Protein AF-A0A921HBD0-F1 (afdb_monomer)

Solvent-accessible surface area (backbone atoms only — not comparable to full-atom values): 3466 Å² total; per-residue (Å²): 131,83,81,50,75,63,59,57,48,52,52,50,51,52,53,50,52,34,51,50,26,51,50,51,25,53,50,43,53,64,40,41,76,72,72,50,84,69,82,63,52,44,56,54,25,51,55,48,29,54,56,48,49,52,53,45,45,78,76,76,109

Radius of gyration: 14.82 Å; Cα contacts (8 Å, |Δi|>4): 36; chains: 1; bounding box: 35×16×45 Å

Secondary structure (DSSP, 8-state):
-PPPHHHHHHHHHHHHHHHHHHHHHHHHHHHHTTT---TTHHHHHHHHHHHHHHHHHHHH-

Foldseek 3Di:
DPDDPVNVVVLVVLVVLLVVLVVVLVVVVVVVVVVDDPDCSNVVSVVVNVVSVVVSVVRPD

Organism: NCBI:txid750

Mean predicted aligned error: 3.09 Å

Nearest PDB structures (foldseek):
  7kzv-assembly1_O  TM=6.982E-01  e=8.482E+00  Homo sapiens
  5wkq-assembly1_A  TM=4.935E-01  e=7.448E+00  Shigella flexneri
  6jqa-assem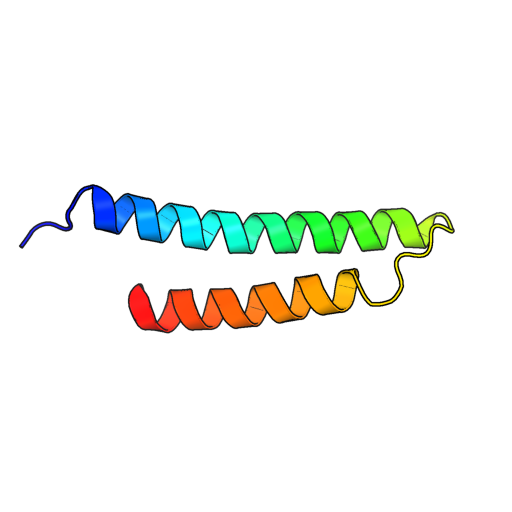bly1_A  TM=4.399E-01  e=6.129E+00  Onion yellows phytoplasma OY-W

pLDDT: mean 96.38, std 6.01, range [61.06, 98.88]

Structure (mmCIF, N/CA/C/O backbone):
data_AF-A0A921HBD0-F1
#
_entry.id   AF-A0A921HBD0-F1
#
loop_
_atom_site.group_PDB
_atom_site.id
_atom_site.type_symbol
_atom_site.label_atom_id
_atom_site.label_alt_id
_atom_site.label_comp_id
_atom_site.label_asym_id
_atom_site.label_entity_id
_atom_site.label_seq_id
_atom_site.pdbx_PDB_ins_code
_atom_site.Cartn_x
_atom_site.Cartn_y
_atom_site.Cartn_z
_atom_site.occupancy
_atom_site.B_iso_or_equiv
_atom_site.auth_seq_id
_atom_site.auth_comp_id
_atom_site.auth_asym_id
_atom_site.auth_atom_id
_atom_site.pdbx_PDB_model_num
ATOM 1 N N . PRO A 1 1 ? -20.471 -3.093 24.257 1.00 61.06 1 PRO A N 1
ATOM 2 C CA . PRO A 1 1 ? -20.524 -1.709 23.725 1.00 61.06 1 PRO A CA 1
ATOM 3 C C . PRO A 1 1 ? -20.571 -1.755 22.197 1.00 61.06 1 PRO A C 1
ATOM 5 O O . PRO A 1 1 ? -19.775 -2.478 21.609 1.00 61.06 1 PRO A O 1
ATOM 8 N N . SER A 1 2 ? -21.524 -1.076 21.559 1.00 77.44 2 SER A N 1
ATOM 9 C CA . SER A 1 2 ? -21.490 -0.919 20.100 1.00 77.44 2 SER A CA 1
ATOM 10 C C . SER A 1 2 ? -20.223 -0.158 19.708 1.00 77.44 2 SER A C 1
ATOM 12 O O . SER A 1 2 ? -19.913 0.835 20.369 1.00 77.44 2 SER A O 1
ATOM 14 N N . LEU A 1 3 ? -19.528 -0.601 18.654 1.00 79.38 3 LEU A N 1
ATOM 15 C CA . LEU A 1 3 ? -18.425 0.155 18.051 1.00 79.38 3 LEU A CA 1
ATOM 16 C C . LEU A 1 3 ? -18.858 1.600 17.817 1.00 79.38 3 LEU A C 1
ATOM 18 O O . LEU A 1 3 ? -19.971 1.867 17.343 1.00 79.38 3 LEU A O 1
ATOM 22 N N . SER A 1 4 ? -17.986 2.532 18.179 1.00 91.62 4 SER A N 1
ATOM 23 C CA . SER A 1 4 ? -18.226 3.935 17.919 1.00 91.62 4 SER A CA 1
ATOM 24 C C . SER A 1 4 ? -18.194 4.175 16.406 1.00 91.62 4 SER A C 1
ATOM 26 O O . SER A 1 4 ? -17.568 3.448 15.631 1.00 91.62 4 SER A O 1
ATOM 28 N N . LYS A 1 5 ? -18.870 5.233 15.952 1.00 92.62 5 LYS A N 1
ATOM 29 C CA . LYS A 1 5 ? -18.791 5.640 14.543 1.00 92.62 5 LYS A CA 1
ATOM 30 C C . LYS A 1 5 ? -17.348 5.959 14.126 1.00 92.62 5 LYS A C 1
ATOM 32 O O . LYS A 1 5 ? -17.029 5.822 12.949 1.00 92.62 5 LYS A O 1
ATOM 37 N N . ILE A 1 6 ? -16.512 6.393 15.071 1.00 94.12 6 ILE A N 1
ATOM 38 C CA . ILE A 1 6 ? -15.096 6.687 14.841 1.00 94.12 6 ILE A CA 1
ATOM 39 C C . ILE A 1 6 ? -14.352 5.384 14.547 1.00 94.12 6 ILE A C 1
ATOM 41 O O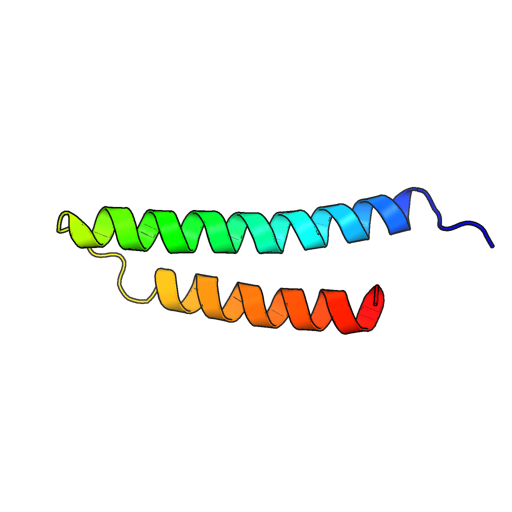 . ILE A 1 6 ? -13.715 5.306 13.504 1.00 94.12 6 ILE A 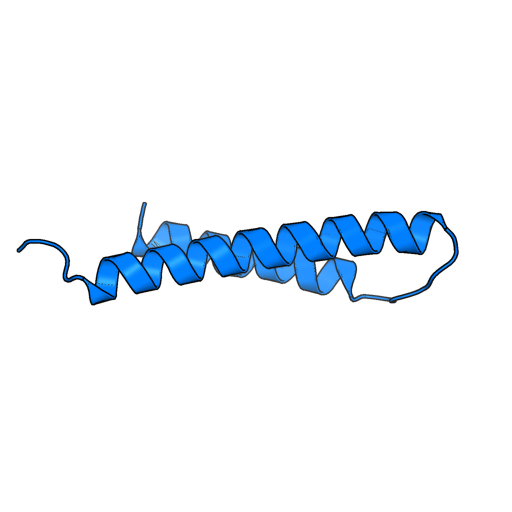O 1
ATOM 45 N N . ASP A 1 7 ? -14.561 4.342 15.349 1.00 92.75 7 ASP A N 1
ATOM 46 C CA . ASP A 1 7 ? -13.881 3.047 15.203 1.00 92.75 7 ASP A CA 1
ATOM 47 C C . ASP A 1 7 ? -14.131 2.435 13.807 1.00 92.75 7 ASP A C 1
ATOM 49 O O . ASP A 1 7 ? -13.210 1.980 13.129 1.00 92.75 7 ASP A O 1
ATOM 53 N N . ILE A 1 8 ? -15.378 2.508 13.317 1.00 94.75 8 ILE A N 1
ATOM 54 C CA . ILE A 1 8 ? -15.756 2.033 11.970 1.00 94.75 8 ILE A CA 1
ATOM 55 C C . ILE A 1 8 ? -15.086 2.871 10.866 1.00 94.75 8 ILE A C 1
ATOM 57 O O . ILE A 1 8 ? -14.744 2.362 9.795 1.00 94.75 8 ILE A O 1
ATOM 61 N N . LEU A 1 9 ? -14.952 4.185 11.071 1.00 97.25 9 LEU A N 1
ATOM 62 C CA . LEU A 1 9 ? -14.299 5.067 10.103 1.00 97.25 9 LEU A CA 1
ATOM 63 C C . LEU A 1 9 ? -12.790 4.829 10.061 1.00 97.25 9 LEU A C 1
ATOM 65 O O . LEU A 1 9 ? -12.220 4.831 8.970 1.00 97.25 9 LEU A O 1
ATOM 69 N N . GLU A 1 10 ? -12.160 4.594 11.208 1.00 96.81 10 GLU A N 1
ATOM 70 C CA . GLU A 1 10 ? -10.741 4.255 11.313 1.00 96.81 10 GLU A CA 1
ATOM 71 C C . GLU A 1 10 ? -10.429 2.954 10.570 1.00 96.81 10 GLU A C 1
ATOM 73 O O . GLU A 1 10 ? -9.528 2.942 9.725 1.00 96.81 10 GLU A O 1
ATOM 78 N N . GLU A 1 11 ? -11.252 1.917 10.760 1.00 97.56 11 GLU A N 1
ATOM 79 C CA . GLU A 1 11 ? -11.129 0.654 10.027 1.00 97.56 11 GLU A CA 1
ATOM 80 C C . GLU A 1 11 ? -11.205 0.880 8.509 1.00 97.56 11 GLU A C 1
ATOM 82 O O . GLU A 1 11 ? -10.335 0.454 7.742 1.00 97.56 11 GLU A O 1
ATOM 87 N N . LYS A 1 12 ? -12.221 1.622 8.049 1.00 98.06 12 LYS A N 1
ATOM 88 C CA . LYS A 1 12 ? -12.397 1.929 6.622 1.00 98.06 12 LYS A CA 1
ATOM 89 C C . LYS A 1 12 ? -11.215 2.699 6.051 1.00 98.06 12 LYS A C 1
ATOM 91 O O . LYS A 1 12 ? -10.778 2.410 4.938 1.00 98.06 12 LYS A O 1
ATOM 96 N N . ILE A 1 13 ? -10.692 3.679 6.784 1.00 98.56 13 ILE A N 1
ATOM 97 C CA . ILE A 1 13 ? -9.514 4.445 6.366 1.00 98.56 13 ILE A CA 1
ATOM 98 C C . ILE A 1 13 ? -8.309 3.516 6.212 1.00 98.56 13 ILE A C 1
ATOM 100 O O . ILE A 1 13 ? -7.571 3.649 5.232 1.00 98.56 13 ILE A O 1
ATOM 104 N N . LEU A 1 14 ? -8.111 2.570 7.133 1.00 98.50 14 LEU A N 1
ATOM 105 C CA . LEU A 1 14 ? -7.023 1.599 7.049 1.00 98.50 14 LEU A CA 1
ATOM 106 C C . LEU A 1 14 ? -7.156 0.712 5.802 1.00 98.50 14 LEU A C 1
ATOM 108 O O . LEU A 1 14 ? -6.207 0.608 5.019 1.00 98.50 14 LEU A O 1
ATOM 112 N N . ILE A 1 15 ? -8.355 0.183 5.540 1.00 98.62 15 ILE A N 1
ATOM 113 C CA . ILE A 1 15 ? -8.660 -0.591 4.327 1.00 98.62 15 ILE A CA 1
ATOM 114 C C . ILE A 1 15 ? -8.374 0.238 3.066 1.00 98.62 15 ILE A C 1
ATOM 116 O O . ILE A 1 15 ? -7.691 -0.227 2.150 1.00 98.62 15 ILE A O 1
ATOM 120 N N . TYR A 1 16 ? -8.818 1.497 3.011 1.00 98.81 16 TYR A N 1
ATOM 121 C CA . TYR A 1 16 ? -8.557 2.357 1.855 1.00 98.81 16 TYR A CA 1
ATOM 122 C C . TYR A 1 16 ? -7.070 2.655 1.657 1.00 98.81 16 TYR A C 1
ATOM 124 O O . TYR A 1 16 ? -6.618 2.711 0.514 1.00 98.81 16 TYR A O 1
ATOM 132 N N . LYS A 1 17 ? -6.279 2.796 2.727 1.00 98.81 17 LYS A N 1
ATOM 133 C CA . LYS A 1 17 ? -4.819 2.943 2.610 1.00 98.81 17 LYS A CA 1
ATOM 134 C C . LYS A 1 17 ? -4.180 1.696 1.990 1.00 98.81 17 LYS A C 1
ATOM 136 O O . LYS A 1 17 ? -3.292 1.843 1.147 1.00 98.81 17 LYS A O 1
ATOM 141 N N . ILE A 1 18 ? -4.627 0.492 2.354 1.00 98.88 18 ILE A N 1
ATOM 142 C CA . ILE A 1 18 ? -4.159 -0.767 1.744 1.00 98.88 18 ILE A CA 1
ATOM 143 C C . ILE A 1 18 ? -4.484 -0.771 0.245 1.00 98.88 18 ILE A C 1
ATOM 145 O O . ILE A 1 18 ? -3.584 -0.922 -0.586 1.00 98.88 18 ILE A O 1
ATOM 149 N N . LEU A 1 19 ? -5.747 -0.516 -0.109 1.00 98.88 19 LEU A N 1
ATOM 150 C CA . LEU A 1 19 ? -6.218 -0.521 -1.497 1.00 98.88 19 LEU A CA 1
ATOM 151 C C . LEU A 1 19 ? -5.526 0.542 -2.359 1.00 98.88 19 LEU A C 1
ATOM 153 O O . LEU A 1 19 ? -5.159 0.266 -3.49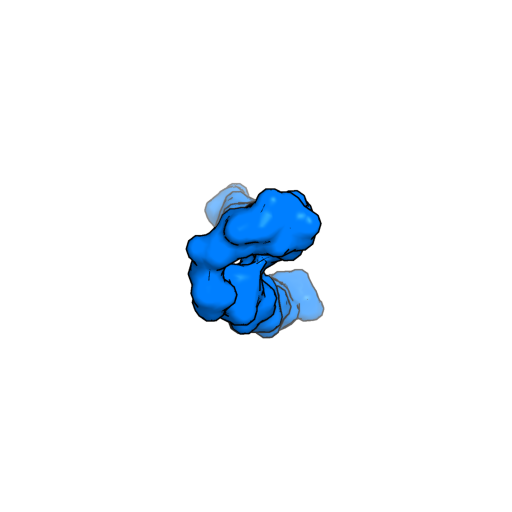9 1.00 98.88 19 LEU A O 1
ATOM 157 N N . GLN A 1 20 ? -5.281 1.738 -1.822 1.00 98.88 20 GLN A N 1
ATOM 158 C CA . GLN A 1 20 ? -4.545 2.783 -2.535 1.00 98.88 20 GLN A CA 1
ATOM 159 C C . GLN A 1 20 ? -3.089 2.385 -2.788 1.00 98.88 20 GLN A C 1
ATOM 161 O O . GLN A 1 20 ? -2.575 2.639 -3.876 1.00 98.88 20 GLN A O 1
ATOM 166 N N . ASN A 1 21 ? -2.405 1.745 -1.832 1.00 98.81 21 ASN A N 1
ATOM 167 C CA . ASN A 1 21 ? -1.045 1.267 -2.085 1.00 98.81 21 ASN A CA 1
ATOM 168 C C . ASN A 1 21 ? -1.024 0.159 -3.149 1.00 98.81 21 ASN A C 1
ATOM 170 O O . ASN A 1 21 ? -0.147 0.191 -4.010 1.00 98.81 21 ASN A O 1
ATOM 174 N N . ALA A 1 22 ? -2.007 -0.749 -3.152 1.00 98.81 22 ALA A N 1
ATOM 175 C CA . ALA A 1 22 ? -2.158 -1.759 -4.202 1.00 98.81 22 ALA A CA 1
ATOM 176 C C . ALA A 1 22 ? -2.411 -1.127 -5.579 1.00 98.81 22 ALA A C 1
ATOM 178 O O . ALA A 1 22 ? -1.741 -1.477 -6.552 1.00 98.81 22 ALA A O 1
ATOM 179 N N . LEU A 1 23 ? -3.308 -0.139 -5.653 1.00 98.88 23 LEU A N 1
ATOM 180 C CA . LEU A 1 23 ? -3.582 0.614 -6.877 1.00 98.88 23 LEU A CA 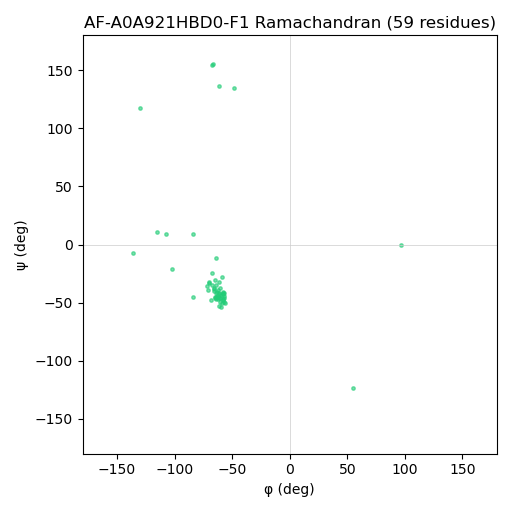1
ATOM 181 C C . LEU A 1 23 ? -2.305 1.258 -7.429 1.00 98.88 23 LEU A C 1
ATOM 183 O O . LEU A 1 23 ? -1.982 1.091 -8.603 1.00 98.88 23 LEU A O 1
ATOM 187 N N . TRP A 1 24 ? -1.554 1.965 -6.583 1.00 98.69 24 TRP A N 1
ATOM 188 C CA . TRP A 1 24 ? -0.333 2.650 -7.006 1.00 98.69 24 TRP A CA 1
ATOM 189 C C . TRP A 1 24 ? 0.807 1.693 -7.343 1.00 98.69 24 TRP A C 1
ATOM 191 O O . TRP A 1 24 ? 1.590 1.992 -8.242 1.00 98.69 24 TRP A O 1
ATOM 201 N N . TYR A 1 25 ? 0.894 0.542 -6.681 1.00 98.75 25 TYR A N 1
ATOM 202 C CA . TYR A 1 25 ? 1.823 -0.520 -7.054 1.00 98.75 25 TYR A CA 1
ATOM 203 C C . TYR A 1 25 ? 1.558 -1.011 -8.485 1.00 98.75 25 TYR A C 1
ATOM 205 O O . TYR A 1 25 ? 2.456 -0.961 -9.327 1.00 98.75 25 TYR A O 1
ATOM 213 N N . LEU A 1 26 ? 0.313 -1.397 -8.786 1.00 98.75 26 LEU A N 1
ATOM 214 C CA . LEU A 1 26 ? -0.085 -1.882 -10.112 1.00 98.75 26 LEU A CA 1
ATOM 215 C C . LEU A 1 26 ? 0.063 -0.804 -11.189 1.00 98.75 26 LEU A C 1
ATOM 217 O O . LEU A 1 26 ? 0.572 -1.079 -12.275 1.00 98.75 26 LEU A O 1
ATOM 221 N N . TRP A 1 27 ? -0.317 0.436 -10.878 1.00 98.69 27 TRP A N 1
ATOM 222 C CA . TRP A 1 27 ? -0.102 1.576 -11.76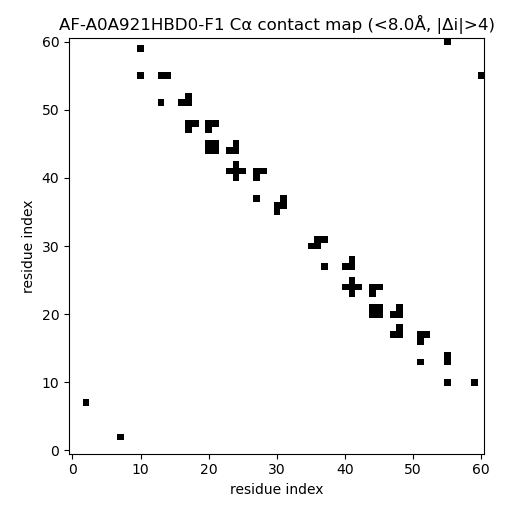8 1.00 98.69 27 TRP A CA 1
ATOM 223 C C . TRP A 1 27 ? 1.384 1.765 -12.093 1.00 98.69 27 TRP A C 1
ATOM 225 O O . TRP A 1 27 ? 1.725 1.995 -13.250 1.00 98.69 27 TRP A O 1
ATOM 235 N N . THR A 1 28 ? 2.273 1.609 -11.105 1.00 98.44 28 THR A N 1
ATOM 236 C CA . THR A 1 28 ? 3.725 1.736 -11.316 1.00 98.44 28 THR A CA 1
ATOM 237 C C . THR A 1 28 ? 4.229 0.655 -12.257 1.00 98.44 28 THR A C 1
ATOM 239 O O . THR A 1 28 ? 4.920 0.976 -13.216 1.00 98.44 28 THR A O 1
ATOM 242 N N . LEU A 1 29 ? 3.828 -0.604 -12.046 1.00 98.50 29 LEU A N 1
ATOM 243 C CA . LEU A 1 29 ? 4.186 -1.702 -12.949 1.00 98.50 29 LEU A CA 1
ATOM 244 C C . LEU A 1 29 ? 3.730 -1.423 -14.388 1.00 98.50 29 LEU A C 1
ATOM 246 O O . LEU A 1 29 ? 4.504 -1.605 -15.324 1.00 98.50 29 LEU A O 1
ATOM 250 N N . ALA A 1 30 ? 2.502 -0.929 -14.563 1.00 98.62 30 ALA A N 1
ATOM 251 C CA . ALA A 1 30 ? 1.948 -0.605 -15.877 1.00 98.62 30 ALA A CA 1
ATOM 252 C C . ALA A 1 30 ? 2.646 0.578 -16.572 1.00 98.62 30 ALA A C 1
ATOM 254 O O . ALA A 1 30 ? 2.580 0.706 -17.796 1.00 98.62 30 ALA A O 1
ATOM 255 N N . LYS A 1 31 ? 3.271 1.474 -15.803 1.00 98.50 31 LYS A N 1
ATOM 256 C CA . LYS A 1 31 ? 4.057 2.594 -16.326 1.00 98.50 31 LYS A CA 1
ATOM 257 C C . LYS A 1 31 ? 5.485 2.177 -16.651 1.00 98.50 31 LYS A C 1
ATOM 259 O O . LYS A 1 31 ? 5.963 2.450 -17.746 1.00 98.50 31 LYS A O 1
ATOM 264 N N . GLU A 1 32 ? 6.129 1.429 -15.761 1.00 98.31 32 GLU A N 1
ATOM 265 C CA . GLU A 1 32 ? 7.481 0.919 -16.001 1.00 98.31 32 GLU A CA 1
ATOM 266 C C . GLU A 1 32 ? 7.525 -0.075 -17.165 1.00 98.31 32 GLU A C 1
ATOM 268 O O . GLU A 1 32 ? 8.486 -0.084 -17.930 1.00 98.31 32 GLU A O 1
ATOM 273 N N . SER A 1 33 ? 6.444 -0.828 -17.409 1.00 97.81 33 SER A N 1
ATOM 274 C CA . SER A 1 33 ? 6.322 -1.663 -18.611 1.00 97.81 33 SER A CA 1
ATOM 275 C C . SER A 1 33 ? 6.291 -0.861 -19.922 1.00 97.81 33 SER A C 1
ATOM 277 O O . SER A 1 33 ? 6.358 -1.452 -20.995 1.00 97.81 33 SER A O 1
ATOM 279 N N . ARG A 1 34 ? 6.136 0.469 -19.857 1.00 97.88 34 ARG A N 1
ATOM 280 C CA . ARG A 1 34 ? 6.143 1.396 -21.002 1.00 97.88 34 ARG A CA 1
ATOM 281 C C . ARG A 1 34 ? 7.416 2.245 -21.068 1.00 97.88 34 ARG A C 1
ATOM 283 O O . ARG A 1 34 ? 7.478 3.158 -21.884 1.00 97.88 34 ARG A O 1
ATOM 290 N N . GLY A 1 35 ? 8.416 1.941 -20.239 1.00 97.12 35 GLY A N 1
ATOM 291 C CA . GLY A 1 35 ? 9.718 2.609 -20.244 1.00 97.12 35 GLY A CA 1
ATOM 292 C C . GLY A 1 35 ? 9.881 3.730 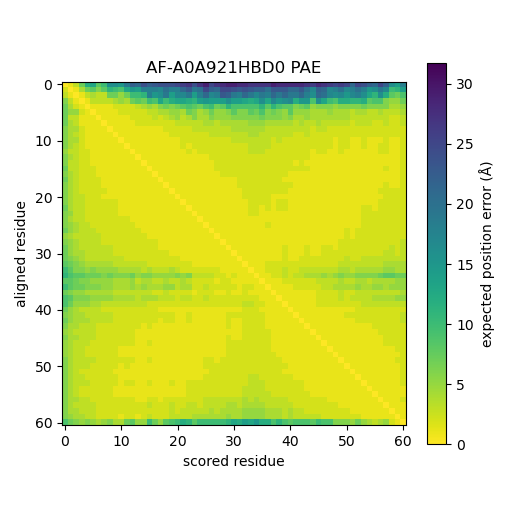-19.216 1.00 97.12 35 GLY A C 1
ATOM 293 O O . GLY A 1 35 ? 10.969 4.296 -19.133 1.00 97.12 35 GLY A O 1
ATOM 294 N N . ASP A 1 36 ? 8.856 4.034 -18.412 1.00 98.00 36 ASP A N 1
ATOM 295 C CA . ASP A 1 36 ? 9.028 4.927 -17.262 1.00 98.00 36 ASP A CA 1
ATOM 296 C C . ASP A 1 36 ? 9.922 4.262 -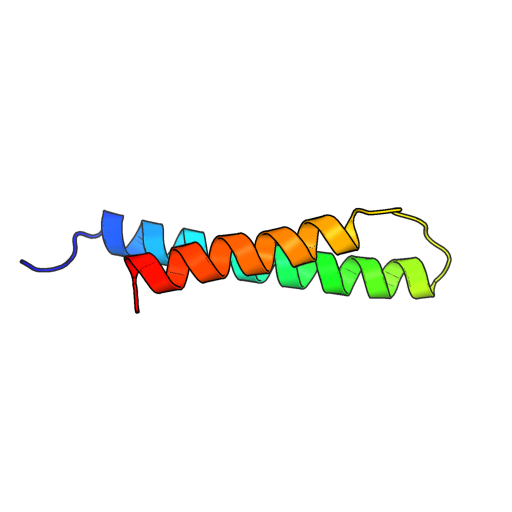16.193 1.00 98.00 36 ASP A C 1
ATOM 298 O O . ASP A 1 36 ? 9.984 3.038 -16.088 1.00 98.00 36 ASP A O 1
ATOM 302 N N . PHE A 1 37 ? 10.599 5.052 -15.355 1.00 97.06 37 PHE A N 1
ATOM 303 C CA . PHE A 1 37 ? 11.403 4.533 -14.243 1.00 97.06 37 PHE A CA 1
ATOM 304 C C . PHE A 1 37 ? 11.062 5.256 -12.941 1.00 97.06 37 PHE A C 1
ATOM 306 O O . PHE A 1 37 ? 11.297 6.457 -12.809 1.00 97.06 37 PHE A O 1
ATOM 313 N N . PHE A 1 38 ? 10.556 4.514 -11.952 1.00 97.94 38 PHE A N 1
ATOM 314 C CA . PHE A 1 38 ? 10.237 5.050 -10.621 1.00 97.94 38 PHE A CA 1
ATOM 315 C C . PHE A 1 38 ? 11.115 4.442 -9.514 1.00 97.94 38 PHE A C 1
ATOM 317 O O . PHE A 1 38 ? 10.847 4.626 -8.322 1.00 97.94 38 PHE A O 1
ATOM 324 N N . GLY A 1 39 ? 12.165 3.702 -9.889 1.00 97.00 39 GLY A N 1
ATOM 325 C CA . GLY A 1 39 ? 13.085 3.043 -8.965 1.00 97.00 39 GLY A CA 1
ATOM 326 C C . GLY A 1 39 ? 12.364 2.134 -7.967 1.00 97.00 39 GLY A C 1
ATOM 327 O O . GLY A 1 39 ? 11.605 1.237 -8.337 1.00 97.00 39 GLY A O 1
ATOM 328 N N . ASN A 1 40 ? 12.580 2.386 -6.673 1.00 97.75 40 ASN A N 1
ATOM 329 C CA . ASN A 1 40 ? 12.026 1.568 -5.588 1.00 97.75 40 ASN A CA 1
ATOM 330 C C . ASN A 1 40 ? 10.585 1.941 -5.197 1.00 97.75 40 ASN A C 1
ATOM 332 O O . ASN A 1 40 ? 10.083 1.442 -4.190 1.00 97.75 40 ASN A O 1
ATOM 336 N N . TYR A 1 41 ? 9.902 2.812 -5.949 1.00 98.31 41 TYR A N 1
ATOM 337 C CA . TYR A 1 41 ? 8.543 3.248 -5.614 1.00 98.31 41 TYR A CA 1
ATOM 338 C C . TYR A 1 41 ? 7.561 2.070 -5.495 1.00 98.31 41 TYR A C 1
ATOM 340 O O . TYR A 1 41 ? 6.858 1.968 -4.490 1.00 98.31 41 TYR A O 1
ATOM 348 N N . LYS A 1 42 ? 7.574 1.123 -6.447 1.00 98.19 42 LYS A N 1
ATOM 349 C CA . LYS A 1 42 ? 6.750 -0.097 -6.375 1.00 98.19 42 LYS A CA 1
ATOM 350 C C . LYS A 1 42 ? 7.064 -0.948 -5.136 1.00 98.19 42 LYS A C 1
ATOM 352 O O . LYS A 1 42 ? 6.143 -1.373 -4.446 1.00 98.19 42 LYS A O 1
ATOM 357 N N . CYS A 1 43 ? 8.340 -1.138 -4.796 1.00 98.44 43 CYS A N 1
ATOM 358 C CA . CYS A 1 43 ? 8.742 -1.935 -3.632 1.00 98.44 43 CYS A CA 1
ATOM 359 C C . CYS A 1 43 ? 8.223 -1.306 -2.335 1.00 98.44 43 CYS A C 1
ATOM 361 O O . CYS A 1 43 ? 7.571 -1.983 -1.548 1.00 98.44 43 CYS A O 1
ATOM 363 N N . LYS A 1 44 ? 8.368 0.017 -2.185 1.00 98.75 44 LYS A N 1
ATOM 364 C CA . LYS A 1 44 ? 7.838 0.758 -1.030 1.00 98.75 44 LYS A CA 1
ATOM 365 C C . LYS A 1 44 ? 6.316 0.655 -0.909 1.00 98.75 44 LYS A C 1
ATOM 367 O O . LYS A 1 44 ? 5.793 0.568 0.200 1.00 98.75 44 LYS A O 1
ATOM 372 N N . ARG A 1 45 ? 5.583 0.662 -2.032 1.00 98.75 45 ARG A N 1
ATOM 373 C CA . ARG A 1 45 ? 4.124 0.448 -2.029 1.00 98.75 45 ARG A CA 1
ATOM 374 C C . ARG A 1 45 ? 3.772 -0.955 -1.549 1.00 98.75 45 ARG A C 1
ATOM 376 O O . ARG A 1 45 ? 2.889 -1.087 -0.708 1.00 98.75 45 ARG A O 1
ATOM 383 N N . LEU A 1 46 ? 4.482 -1.971 -2.035 1.00 98.69 46 LEU A N 1
ATOM 384 C CA . LEU A 1 46 ? 4.263 -3.362 -1.647 1.00 98.69 46 LEU A CA 1
ATOM 385 C C . LEU A 1 46 ? 4.582 -3.610 -0.163 1.00 98.69 46 LEU A C 1
ATOM 387 O O . LEU A 1 46 ? 3.761 -4.173 0.555 1.00 98.69 46 LEU A O 1
ATOM 391 N N . GLU A 1 47 ? 5.718 -3.114 0.326 1.00 98.75 47 GLU A N 1
ATOM 392 C CA . GLU A 1 47 ? 6.088 -3.158 1.749 1.00 98.75 47 GLU A CA 1
ATOM 393 C C . GLU A 1 47 ? 5.023 -2.489 2.626 1.00 98.75 47 GLU A C 1
ATOM 395 O O . GLU A 1 47 ? 4.630 -3.022 3.668 1.00 98.75 47 GLU A O 1
ATOM 400 N N . ARG A 1 48 ? 4.487 -1.343 2.181 1.00 98.75 48 ARG A N 1
ATOM 401 C CA . ARG A 1 48 ? 3.438 -0.635 2.918 1.00 98.75 48 ARG A CA 1
ATOM 402 C C . ARG A 1 48 ? 2.120 -1.407 2.960 1.00 98.75 48 ARG A C 1
ATOM 404 O O . ARG A 1 48 ? 1.450 -1.340 3.985 1.00 98.75 48 ARG A O 1
ATOM 411 N N . ILE A 1 49 ? 1.757 -2.139 1.901 1.00 98.81 49 ILE A N 1
ATOM 412 C CA . ILE A 1 49 ? 0.578 -3.026 1.898 1.00 98.81 49 ILE A CA 1
ATOM 413 C C . ILE A 1 49 ? 0.711 -4.064 3.008 1.00 98.81 49 ILE A C 1
ATOM 415 O O . ILE A 1 49 ? -0.208 -4.197 3.808 1.00 98.81 49 ILE A O 1
ATOM 419 N N . PHE A 1 50 ? 1.852 -4.754 3.093 1.00 98.69 50 PHE A N 1
ATOM 420 C CA . PHE A 1 50 ? 2.063 -5.777 4.119 1.00 98.69 50 PHE A CA 1
ATOM 421 C C . PHE A 1 50 ? 2.047 -5.191 5.529 1.00 98.69 50 PHE A C 1
ATOM 423 O O . PHE A 1 50 ? 1.351 -5.717 6.389 1.00 98.69 50 PHE A O 1
ATOM 430 N N . SER A 1 51 ? 2.727 -4.062 5.748 1.00 98.75 51 SER A N 1
ATOM 431 C CA . SER A 1 51 ? 2.709 -3.364 7.040 1.00 98.75 51 SER A CA 1
ATOM 432 C C . SER A 1 51 ? 1.291 -2.970 7.475 1.00 98.75 51 SER A C 1
ATOM 434 O O . SER A 1 51 ? 0.910 -3.243 8.608 1.00 98.75 51 SER A O 1
ATOM 436 N N . LEU A 1 52 ? 0.499 -2.363 6.584 1.00 98.62 52 LEU A N 1
ATOM 437 C CA . LEU A 1 52 ? -0.876 -1.956 6.892 1.00 98.62 52 LEU A CA 1
ATOM 438 C C . LEU A 1 52 ? -1.820 -3.153 7.055 1.00 98.62 52 LEU A C 1
ATOM 440 O O . LEU A 1 52 ? -2.770 -3.087 7.824 1.00 98.62 52 LEU A O 1
ATOM 444 N N . TYR A 1 53 ? -1.588 -4.240 6.320 1.00 98.56 53 TYR A N 1
ATOM 445 C CA . TYR A 1 53 ? -2.399 -5.446 6.440 1.00 98.56 53 TYR A CA 1
ATOM 446 C C . TYR A 1 53 ? -2.133 -6.191 7.753 1.00 98.56 53 TYR A C 1
ATOM 448 O O . TYR A 1 53 ? -3.077 -6.708 8.344 1.00 98.56 53 TYR A O 1
ATOM 456 N N . SER A 1 54 ? -0.889 -6.202 8.243 1.00 98.44 54 SER A N 1
ATOM 457 C CA . SER A 1 54 ? -0.583 -6.684 9.595 1.00 98.44 54 SER A CA 1
ATOM 458 C C . SER A 1 54 ? -1.305 -5.853 10.656 1.00 98.44 54 SER A C 1
ATOM 460 O O . SER A 1 54 ? -1.983 -6.427 11.500 1.00 98.44 54 SER A O 1
ATOM 462 N N . GLU A 1 55 ? -1.266 -4.520 10.545 1.00 98.12 55 GLU A N 1
ATOM 463 C CA . GLU A 1 55 ? -2.025 -3.611 11.422 1.00 98.12 55 GLU A CA 1
ATOM 464 C C . GLU A 1 55 ? -3.537 -3.893 11.356 1.00 98.12 55 GLU A C 1
ATOM 466 O O . GLU A 1 55 ? -4.208 -3.925 12.383 1.00 98.12 55 GLU A O 1
ATOM 471 N N . TYR A 1 56 ? -4.083 -4.150 10.162 1.00 98.19 56 TYR A N 1
ATOM 472 C CA . TYR A 1 56 ? -5.500 -4.484 10.001 1.00 98.19 56 TYR A CA 1
ATOM 473 C C . TYR A 1 56 ? -5.862 -5.796 10.701 1.00 98.19 56 TYR A C 1
ATOM 475 O O . TYR A 1 56 ? -6.867 -5.856 11.404 1.00 98.19 56 TYR A O 1
ATOM 483 N N . LYS A 1 57 ? -5.027 -6.830 10.548 1.00 97.94 57 LYS A N 1
ATOM 484 C CA . LYS A 1 57 ? -5.225 -8.107 11.237 1.00 97.94 57 LYS A CA 1
ATOM 485 C C . LYS A 1 57 ? -5.194 -7.945 12.748 1.00 97.94 57 LYS A C 1
ATOM 487 O O . LYS A 1 57 ? -6.099 -8.417 13.407 1.00 97.94 57 LYS A O 1
ATOM 492 N N . GLU A 1 58 ? -4.187 -7.265 13.283 1.00 97.75 58 GLU A N 1
ATOM 493 C CA . GLU A 1 58 ? -4.023 -7.110 14.733 1.00 97.75 58 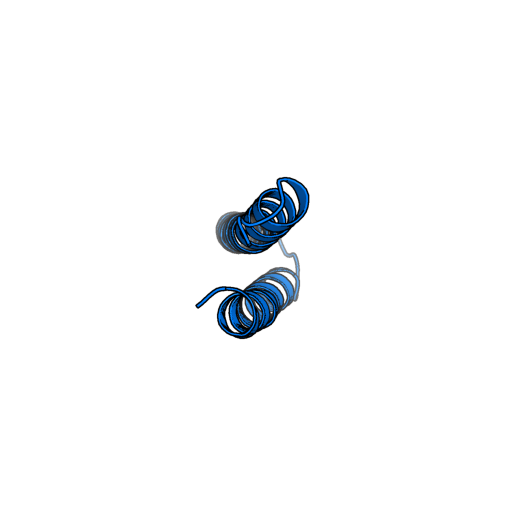GLU A CA 1
ATOM 494 C C . GLU A 1 58 ? -5.195 -6.375 15.399 1.00 97.75 58 GLU A C 1
ATOM 496 O O . GLU A 1 58 ? -5.521 -6.671 16.546 1.00 97.75 58 GLU A O 1
ATOM 501 N N . ASN A 1 59 ? -5.828 -5.431 14.694 1.00 95.06 59 ASN A N 1
ATOM 502 C CA . ASN A 1 59 ? -6.849 -4.559 15.277 1.00 95.06 59 ASN A CA 1
ATOM 503 C C . ASN A 1 59 ? -8.299 -4.942 14.926 1.00 95.06 59 ASN A C 1
ATOM 505 O O . ASN A 1 59 ? -9.206 -4.524 15.645 1.00 95.06 59 ASN A O 1
ATOM 509 N N . TYR A 1 60 ? -8.537 -5.693 13.842 1.00 93.44 60 TYR A N 1
ATOM 510 C CA . TYR A 1 60 ? -9.891 -5.886 13.293 1.00 93.44 60 TYR A CA 1
ATOM 511 C C . TYR A 1 60 ? -10.255 -7.330 12.889 1.00 93.44 60 TYR A C 1
ATOM 513 O O . TYR A 1 60 ? -11.422 -7.562 12.566 1.00 93.44 60 TYR A O 1
ATOM 521 N N . ILE A 1 61 ? -9.322 -8.298 12.899 1.00 90.38 61 ILE A N 1
ATOM 522 C CA . ILE A 1 61 ? -9.595 -9.725 12.596 1.00 90.38 61 ILE A CA 1
ATOM 523 C C . ILE A 1 61 ? -9.191 -10.614 13.771 1.00 90.38 61 ILE A C 1
ATOM 525 O O . ILE A 1 61 ? -10.073 -11.352 14.261 1.00 90.38 61 ILE A O 1
#

Sequence (61 aa):
PSLSKIDILEEKILIYKILQNALWYLWTLAKESRGDFFGNYKCKRLERIFSLYSEYKENYI